Protein AF-A0A3A5VDU6-F1 (afdb_monomer_lite)

Radius of gyration: 20.01 Å; chains: 1; bounding box: 55×26×67 Å

Structure (mmCIF, N/CA/C/O backbone):
data_AF-A0A3A5VDU6-F1
#
_entry.id   AF-A0A3A5VDU6-F1
#
loop_
_atom_site.group_PDB
_atom_site.id
_atom_site.type_symbol
_atom_site.label_atom_id
_atom_site.label_alt_id
_atom_site.label_comp_id
_atom_site.label_asym_id
_atom_site.label_entity_id
_atom_site.label_seq_id
_atom_site.pdbx_PDB_ins_code
_atom_site.Cartn_x
_atom_site.Cartn_y
_atom_site.Cartn_z
_atom_site.occupancy
_atom_site.B_iso_or_equiv
_atom_site.auth_seq_id
_atom_site.auth_comp_id
_atom_site.auth_asym_id
_atom_site.auth_atom_id
_atom_site.pdbx_PDB_model_num
ATOM 1 N N . MET A 1 1 ? -31.475 2.466 34.017 1.00 33.03 1 MET A N 1
ATOM 2 C CA . MET A 1 1 ? -31.915 1.728 32.816 1.00 33.03 1 MET A CA 1
ATOM 3 C C . MET A 1 1 ? -30.679 1.438 31.985 1.00 33.03 1 MET A C 1
ATOM 5 O O . MET A 1 1 ? -30.176 2.333 31.322 1.00 33.03 1 MET A O 1
ATOM 9 N N . ALA A 1 2 ? -30.114 0.241 32.142 1.00 34.47 2 ALA A N 1
ATOM 10 C CA . ALA A 1 2 ? -28.957 -0.203 31.375 1.00 34.47 2 ALA A CA 1
ATOM 11 C C . ALA A 1 2 ? -29.467 -0.678 30.011 1.00 34.47 2 ALA A C 1
ATOM 13 O O . ALA A 1 2 ? -30.133 -1.707 29.926 1.00 34.47 2 ALA A O 1
ATOM 14 N N . GLY A 1 3 ? -29.248 0.136 28.978 1.00 31.73 3 GLY A N 1
ATOM 15 C CA . GLY A 1 3 ? -29.556 -0.230 27.601 1.00 31.73 3 GLY A CA 1
ATOM 16 C C . GLY A 1 3 ? -28.675 -1.403 27.196 1.00 31.73 3 GLY A C 1
ATOM 17 O O . GLY A 1 3 ? -27.451 -1.315 27.254 1.00 31.73 3 GLY A O 1
ATOM 18 N N . THR A 1 4 ? -29.309 -2.511 26.839 1.00 36.41 4 THR A N 1
ATOM 19 C CA . THR A 1 4 ? -28.678 -3.696 26.275 1.00 36.41 4 THR A CA 1
ATOM 20 C C . THR A 1 4 ? -27.965 -3.313 24.982 1.00 36.41 4 THR A C 1
ATOM 22 O O . THR A 1 4 ? -28.601 -3.071 23.959 1.00 36.41 4 THR A O 1
ATOM 25 N N . ALA A 1 5 ? -26.635 -3.237 25.031 1.00 38.66 5 ALA A N 1
ATOM 26 C CA . ALA A 1 5 ? -25.807 -3.207 23.836 1.00 38.66 5 ALA A CA 1
ATOM 27 C C . ALA A 1 5 ? -26.098 -4.496 23.056 1.00 38.66 5 ALA A C 1
ATOM 29 O O . ALA A 1 5 ? -25.768 -5.591 23.513 1.00 38.66 5 ALA A O 1
ATOM 30 N N . SER A 1 6 ? -26.812 -4.378 21.935 1.00 43.69 6 SER A N 1
ATOM 31 C CA . SER A 1 6 ? -27.077 -5.510 21.056 1.00 43.69 6 SER A CA 1
ATOM 32 C C . SER A 1 6 ? -25.736 -6.061 20.588 1.00 43.69 6 SER A C 1
ATOM 34 O O . SER A 1 6 ? -24.975 -5.350 19.933 1.00 43.69 6 SER A O 1
ATOM 36 N N . THR A 1 7 ? -25.448 -7.310 20.933 1.00 48.50 7 THR A N 1
ATOM 37 C CA . THR A 1 7 ? -24.352 -8.096 20.375 1.00 48.50 7 THR A CA 1
ATOM 38 C C . THR A 1 7 ? -24.577 -8.226 18.870 1.00 48.50 7 THR A C 1
ATOM 40 O O . THR A 1 7 ? -25.273 -9.126 18.401 1.00 48.50 7 THR A O 1
ATOM 43 N N . GLU A 1 8 ? -24.051 -7.279 18.092 1.00 53.97 8 GLU A N 1
ATOM 44 C CA . GLU A 1 8 ? -24.036 -7.398 16.639 1.00 53.97 8 GLU A CA 1
ATOM 45 C C . GLU A 1 8 ? -23.271 -8.679 16.292 1.00 53.97 8 GLU A C 1
ATOM 47 O O . GLU A 1 8 ? -22.129 -8.870 16.712 1.00 53.97 8 GLU A O 1
ATOM 52 N N . SER A 1 9 ? -23.922 -9.617 15.596 1.00 68.25 9 SER A N 1
ATOM 53 C CA . SER A 1 9 ? -23.281 -10.898 15.300 1.00 68.25 9 SER A CA 1
ATOM 54 C C . SER A 1 9 ? -22.077 -10.658 14.387 1.00 68.25 9 SER A C 1
ATOM 56 O O . SER A 1 9 ? -22.186 -9.930 13.399 1.00 68.25 9 SER A O 1
ATOM 58 N N . VAL 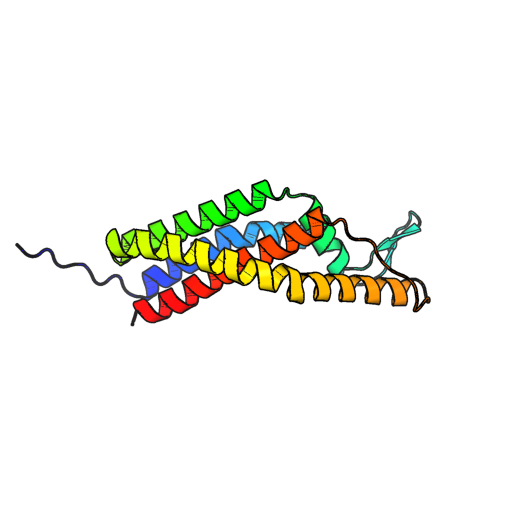A 1 10 ? -20.957 -11.326 14.670 1.00 64.56 10 VAL A N 1
ATOM 59 C CA . VAL A 1 10 ? -19.710 -11.316 13.877 1.00 64.56 10 VAL A CA 1
ATOM 60 C C . VAL A 1 10 ? -19.959 -11.401 12.367 1.00 64.56 10 VAL A C 1
ATOM 62 O O . VAL A 1 10 ? -19.241 -10.794 11.578 1.00 64.56 10 VAL A O 1
ATOM 65 N N . LYS A 1 11 ? -21.017 -12.113 11.952 1.00 63.97 11 LYS A N 1
ATOM 66 C CA . LYS A 1 11 ? -21.421 -12.256 10.548 1.00 63.97 11 LYS A CA 1
ATOM 67 C C . LYS A 1 11 ? -21.815 -10.924 9.903 1.00 63.97 11 LYS A C 1
ATOM 69 O O . LYS A 1 11 ? -21.407 -10.657 8.779 1.00 63.97 11 LYS A O 1
ATOM 74 N N . THR A 1 12 ? -22.583 -10.089 10.603 1.00 66.12 12 THR A N 1
ATOM 75 C CA . THR A 1 12 ? -23.042 -8.778 10.108 1.00 66.12 12 THR A CA 1
ATOM 76 C C . THR A 1 12 ? -21.862 -7.835 9.908 1.00 66.12 12 THR A C 1
ATOM 78 O O . THR A 1 12 ? -21.795 -7.094 8.930 1.00 66.12 12 THR A O 1
ATOM 81 N N . PHE A 1 13 ? -20.901 -7.905 10.818 1.00 64.50 13 PHE A N 1
ATOM 82 C CA . PHE A 1 13 ? -19.693 -7.106 10.779 1.00 64.50 13 PHE A CA 1
ATOM 83 C C . PHE A 1 13 ? -18.723 -7.551 9.673 1.00 64.50 13 PHE A C 1
ATOM 85 O O . PHE A 1 13 ? -18.289 -6.716 8.883 1.00 64.50 13 PHE A O 1
ATOM 92 N N . LEU A 1 14 ? -18.461 -8.858 9.536 1.00 68.56 14 LEU A N 1
ATOM 93 C CA . LEU A 1 14 ? -17.663 -9.399 8.427 1.00 68.56 14 LEU A CA 1
ATOM 94 C C . LEU A 1 14 ? -18.271 -9.046 7.068 1.00 68.56 14 LEU A C 1
ATOM 96 O O . LEU A 1 14 ? -17.546 -8.658 6.160 1.00 68.56 14 LEU A O 1
ATOM 100 N N . LEU A 1 15 ? -19.600 -9.109 6.942 1.00 71.81 15 LEU A N 1
ATOM 101 C CA . LEU A 1 15 ? -20.294 -8.703 5.722 1.00 71.81 15 LEU A CA 1
ATOM 102 C C . LEU A 1 15 ? -20.035 -7.224 5.391 1.00 71.81 15 LEU A C 1
ATOM 104 O O . LEU A 1 15 ? -19.675 -6.908 4.260 1.00 71.81 15 LEU A O 1
ATOM 108 N N . ARG A 1 16 ? -20.164 -6.316 6.369 1.00 64.62 16 ARG A N 1
ATOM 109 C CA . ARG A 1 16 ? -19.893 -4.878 6.178 1.00 64.62 16 ARG A CA 1
ATOM 110 C C . ARG A 1 16 ? -18.427 -4.602 5.848 1.00 64.62 16 ARG A C 1
ATOM 112 O O . ARG A 1 16 ? -18.156 -3.787 4.970 1.00 64.62 16 ARG A O 1
ATOM 119 N N . TYR A 1 17 ? -17.500 -5.298 6.507 1.00 65.50 17 TYR A N 1
ATOM 120 C CA . TYR A 1 17 ? -16.077 -5.218 6.193 1.00 65.50 17 TYR A CA 1
ATOM 121 C C . TYR A 1 17 ? -15.814 -5.665 4.750 1.00 65.50 17 TYR A C 1
ATOM 123 O O . TYR A 1 17 ? -15.177 -4.935 4.000 1.00 65.50 17 TYR A O 1
ATOM 131 N N . CYS A 1 18 ? -16.327 -6.830 4.336 1.00 68.81 18 CYS A N 1
ATOM 132 C CA . CYS A 1 18 ? -16.129 -7.353 2.984 1.00 68.81 18 CYS A CA 1
ATOM 133 C C . CYS A 1 18 ? -16.708 -6.414 1.923 1.00 68.81 18 CYS A C 1
ATOM 135 O O . CYS A 1 18 ? -16.065 -6.201 0.903 1.00 68.81 18 CYS A O 1
ATOM 137 N N . ILE A 1 19 ? -17.873 -5.808 2.173 1.00 68.31 19 ILE A N 1
ATOM 138 C CA . ILE A 1 19 ? -18.445 -4.794 1.277 1.00 68.31 19 ILE A CA 1
ATOM 139 C C . ILE A 1 19 ? -17.517 -3.576 1.181 1.00 68.31 19 ILE A C 1
ATOM 141 O O . ILE A 1 19 ? -17.254 -3.115 0.076 1.00 68.31 19 ILE A O 1
ATOM 145 N N . GLY A 1 20 ? -16.980 -3.084 2.303 1.00 60.88 20 GLY A N 1
ATOM 146 C CA . GLY A 1 20 ? -16.026 -1.969 2.315 1.00 60.88 20 GLY A CA 1
ATOM 147 C C . GLY A 1 20 ? -14.712 -2.292 1.599 1.00 60.88 20 GLY A C 1
ATOM 148 O O . GLY A 1 20 ? -14.251 -1.504 0.781 1.00 60.88 20 GLY A O 1
ATOM 149 N N . PHE A 1 21 ? -14.152 -3.477 1.845 1.00 66.88 21 PHE A N 1
ATOM 150 C CA . PHE A 1 21 ? -12.933 -3.964 1.203 1.00 66.88 21 PHE A CA 1
ATOM 151 C C . PHE A 1 21 ? -13.123 -4.125 -0.308 1.00 66.88 21 PHE A C 1
ATOM 153 O O . PHE A 1 21 ? -12.331 -3.602 -1.086 1.00 66.88 21 PHE A O 1
ATOM 160 N N . VAL A 1 22 ? -14.197 -4.795 -0.739 1.00 66.75 22 VAL A N 1
ATOM 161 C CA . VAL A 1 22 ? -14.509 -4.963 -2.163 1.00 66.75 22 VAL A CA 1
ATOM 162 C C . VAL A 1 22 ? -14.790 -3.609 -2.806 1.00 66.75 22 VAL A C 1
ATOM 164 O O . VAL A 1 22 ? -14.243 -3.339 -3.863 1.00 66.75 22 VAL A O 1
ATOM 167 N N . ALA A 1 23 ? -15.558 -2.714 -2.182 1.00 61.34 23 ALA A N 1
ATOM 168 C CA . ALA A 1 23 ? -15.808 -1.381 -2.734 1.00 61.34 23 ALA A CA 1
ATOM 169 C C . ALA A 1 23 ? -14.519 -0.551 -2.889 1.00 61.34 23 ALA A C 1
ATOM 171 O O . ALA A 1 23 ? -14.387 0.192 -3.857 1.00 61.34 23 ALA A O 1
ATOM 172 N N . PHE A 1 24 ? -13.558 -0.698 -1.973 1.00 61.22 24 PHE A N 1
ATOM 173 C CA . PHE A 1 24 ? -12.306 0.058 -1.996 1.00 61.22 24 PHE A CA 1
ATOM 174 C C . PHE A 1 24 ? -11.263 -0.531 -2.961 1.00 61.22 24 PHE A C 1
ATOM 176 O O . PHE A 1 24 ? -10.620 0.214 -3.696 1.00 61.22 24 PHE A O 1
ATOM 183 N N . PHE A 1 25 ? -11.117 -1.860 -3.010 1.00 63.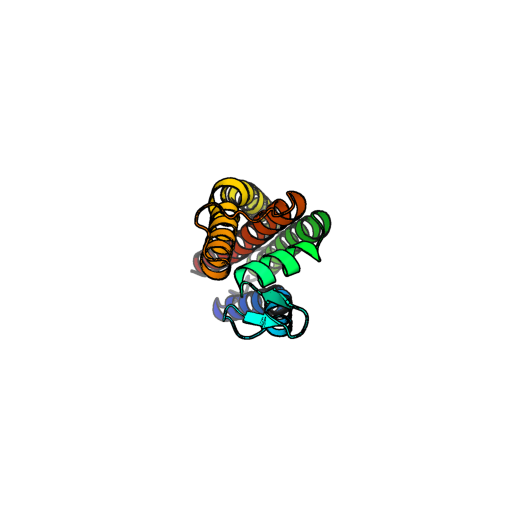59 25 PHE A N 1
ATOM 184 C CA . PHE A 1 25 ? -10.120 -2.544 -3.848 1.00 63.59 25 PHE A CA 1
ATOM 185 C C . PHE A 1 25 ? -10.627 -2.971 -5.229 1.00 63.59 25 PHE A C 1
ATOM 187 O O . PHE A 1 25 ? -9.810 -3.231 -6.112 1.00 63.59 25 PHE A O 1
ATOM 194 N N . SER A 1 26 ? -11.942 -2.997 -5.463 1.00 56.78 26 SER A N 1
ATOM 195 C CA . SER A 1 26 ? -12.488 -3.242 -6.807 1.00 56.78 26 SER A CA 1
ATOM 196 C C . SER A 1 26 ? -12.114 -2.139 -7.788 1.00 56.78 26 SER A C 1
ATOM 198 O O . SER A 1 26 ? -11.942 -2.431 -8.961 1.00 56.78 26 SER A O 1
ATOM 200 N N . VAL A 1 27 ? -11.924 -0.898 -7.332 1.00 52.97 27 VAL A N 1
ATOM 201 C CA . VAL A 1 27 ? -11.534 0.210 -8.213 1.00 52.97 27 VAL A CA 1
ATOM 202 C C . VAL A 1 27 ? -10.113 0.006 -8.766 1.00 52.97 27 VAL A C 1
ATOM 204 O O . VAL A 1 27 ? -9.978 -0.031 -9.987 1.00 52.97 27 VAL A O 1
ATOM 207 N N . PRO A 1 28 ? -9.069 -0.235 -7.943 1.00 54.34 28 PRO A N 1
ATOM 208 C CA . PRO A 1 28 ? -7.764 -0.662 -8.446 1.00 54.34 28 PRO A CA 1
ATOM 209 C C . PRO A 1 28 ? -7.825 -1.945 -9.278 1.00 54.34 28 PRO A C 1
ATOM 211 O O . PRO A 1 28 ? -7.198 -2.003 -10.325 1.00 54.34 28 PRO A O 1
ATOM 214 N N . ALA A 1 29 ? -8.586 -2.961 -8.856 1.00 55.81 29 ALA A N 1
ATOM 215 C CA . ALA A 1 29 ? -8.665 -4.235 -9.576 1.00 55.81 29 ALA A CA 1
ATOM 216 C C . ALA A 1 29 ? -9.306 -4.100 -10.969 1.00 55.81 29 ALA A C 1
ATOM 218 O O . ALA A 1 29 ? -8.837 -4.718 -11.918 1.00 55.81 29 ALA A O 1
ATOM 219 N N . VAL A 1 30 ? -10.343 -3.269 -11.113 1.00 53.78 30 VAL A N 1
ATOM 220 C CA . VAL A 1 30 ? -10.951 -2.942 -12.411 1.00 53.78 30 VAL A CA 1
ATOM 221 C C . VAL A 1 30 ? -9.971 -2.157 -13.274 1.00 53.78 30 VAL A C 1
ATOM 223 O O . VAL A 1 30 ? -9.888 -2.423 -14.464 1.00 53.78 30 VAL A O 1
ATOM 226 N N . ILE A 1 31 ? -9.192 -1.244 -12.689 1.00 51.28 31 ILE A N 1
ATOM 227 C CA . ILE A 1 31 ? -8.120 -0.552 -13.413 1.00 51.28 31 ILE A CA 1
ATOM 228 C C . ILE A 1 31 ? -7.083 -1.570 -13.915 1.00 51.28 31 ILE A C 1
ATOM 230 O O . ILE A 1 31 ? -6.815 -1.588 -15.107 1.00 51.28 31 ILE A O 1
ATOM 234 N N . PHE A 1 32 ? -6.599 -2.488 -13.070 1.00 53.44 32 PHE A N 1
ATOM 235 C CA . PHE A 1 32 ? -5.704 -3.575 -13.498 1.00 53.44 32 PHE A CA 1
ATOM 236 C C . PHE A 1 32 ? -6.294 -4.411 -14.640 1.00 53.44 32 PHE A C 1
ATOM 238 O O . PHE A 1 32 ? -5.590 -4.692 -15.597 1.00 53.44 32 PHE A O 1
ATOM 245 N N . MET A 1 33 ? -7.583 -4.760 -14.581 1.00 55.66 33 MET A N 1
ATOM 246 C CA . MET A 1 33 ? -8.258 -5.506 -15.653 1.00 55.66 33 MET A CA 1
ATOM 247 C C . MET A 1 33 ? -8.423 -4.706 -16.952 1.00 55.66 33 MET A C 1
ATOM 249 O O . MET A 1 33 ? -8.482 -5.301 -18.021 1.00 55.66 33 MET A O 1
ATOM 253 N N . LEU A 1 34 ? -8.527 -3.375 -16.880 1.00 52.91 34 LEU A N 1
ATOM 254 C CA . LEU A 1 34 ? -8.610 -2.514 -18.064 1.00 52.91 34 LEU A CA 1
ATOM 255 C C . LEU A 1 34 ? -7.260 -2.367 -18.782 1.00 52.91 34 LEU A C 1
ATOM 257 O O . LEU A 1 34 ? -7.260 -2.073 -19.973 1.00 52.91 34 LEU A O 1
ATOM 261 N N . PHE A 1 35 ? -6.147 -2.580 -18.074 1.00 53.97 35 PHE A N 1
ATOM 262 C CA . PHE A 1 35 ? -4.784 -2.521 -18.615 1.00 53.97 35 PHE A CA 1
ATOM 263 C C . PHE A 1 35 ? -4.119 -3.899 -18.771 1.00 53.97 35 PHE A C 1
ATOM 265 O O . PHE A 1 35 ? -2.944 -3.969 -19.126 1.00 53.97 35 PHE A O 1
ATOM 272 N N . ASP A 1 36 ? -4.843 -4.992 -18.510 1.00 45.62 36 ASP A N 1
ATOM 273 C CA . ASP A 1 36 ? -4.360 -6.358 -18.732 1.00 45.62 36 ASP A CA 1
ATOM 274 C C . ASP A 1 36 ? -4.336 -6.645 -20.240 1.00 45.62 36 ASP A C 1
ATOM 276 O O . ASP A 1 36 ? -5.223 -7.283 -20.813 1.00 45.62 36 ASP A O 1
ATOM 280 N N . HIS A 1 37 ? -3.315 -6.122 -20.912 1.00 50.84 37 HIS A N 1
ATOM 281 C CA . HIS A 1 37 ? -2.813 -6.746 -22.119 1.00 50.84 37 HIS A CA 1
ATOM 282 C C . HIS A 1 37 ? -2.199 -8.063 -21.660 1.00 50.84 37 HIS A C 1
ATOM 284 O O . HIS A 1 37 ? -1.239 -8.035 -20.895 1.00 50.84 37 HIS A O 1
ATOM 290 N N . THR A 1 38 ? -2.848 -9.173 -22.042 1.00 46.72 38 THR A N 1
ATOM 291 C CA . THR A 1 38 ? -2.424 -10.577 -21.886 1.00 46.72 38 THR A CA 1
ATOM 292 C C . THR A 1 38 ? -1.031 -10.682 -21.284 1.00 46.72 38 THR A C 1
ATOM 294 O O . THR A 1 38 ? -0.107 -10.277 -21.975 1.00 46.72 38 THR A O 1
ATOM 297 N N . GLY A 1 39 ? -0.896 -11.159 -20.037 1.00 54.19 39 GLY A N 1
ATOM 298 C CA . GLY A 1 39 ? 0.330 -11.136 -19.211 1.00 54.19 39 GLY A CA 1
ATOM 299 C C . GLY A 1 39 ? 1.595 -11.836 -19.748 1.00 54.19 39 GLY A C 1
ATOM 300 O O . GLY A 1 39 ? 2.352 -12.419 -18.977 1.00 54.19 39 GLY A O 1
ATOM 301 N N . GLU A 1 40 ? 1.817 -11.783 -21.050 1.00 60.47 40 GLU A N 1
ATOM 302 C CA . GLU A 1 40 ? 2.964 -12.196 -21.829 1.00 60.47 40 GLU A CA 1
ATOM 303 C C . GLU A 1 40 ? 3.756 -10.941 -22.226 1.00 60.47 40 GLU A C 1
ATOM 305 O O . GLU A 1 40 ? 3.203 -9.853 -22.381 1.00 60.47 40 GLU A O 1
ATOM 310 N N . VAL A 1 41 ? 5.070 -11.084 -22.368 1.00 63.53 41 VAL A N 1
ATOM 311 C CA . VAL A 1 41 ? 5.933 -10.037 -22.924 1.00 63.53 41 VAL A CA 1
ATOM 312 C C . VAL A 1 41 ? 5.746 -10.038 -24.441 1.00 63.53 41 VAL A C 1
ATOM 314 O O . VAL A 1 41 ? 5.908 -11.083 -25.072 1.00 63.53 41 VAL A O 1
ATOM 317 N N . PHE A 1 42 ? 5.409 -8.898 -25.043 1.00 67.94 42 PHE A N 1
ATOM 318 C CA . PHE A 1 42 ? 5.209 -8.802 -26.492 1.00 67.94 42 PHE A CA 1
ATOM 319 C C . PHE A 1 42 ?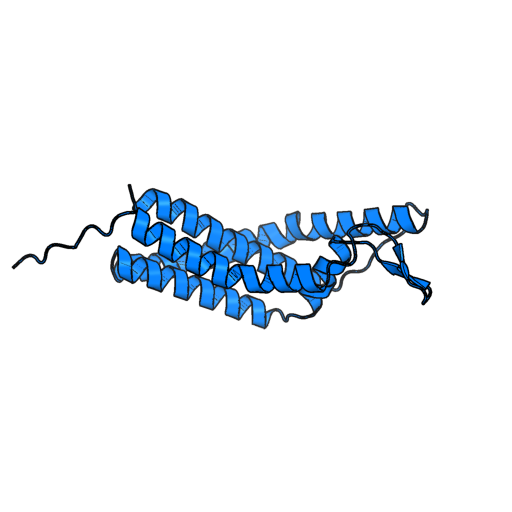 5.671 -7.457 -27.053 1.00 67.94 42 PHE A C 1
ATOM 321 O O . PHE A 1 42 ? 5.854 -6.481 -26.330 1.00 67.94 42 PHE A O 1
ATOM 328 N N . VAL A 1 43 ? 5.877 -7.416 -28.368 1.00 70.12 43 VAL A N 1
ATOM 329 C CA . VAL A 1 43 ? 6.201 -6.194 -29.109 1.00 70.12 43 VAL A CA 1
ATOM 330 C C . VAL A 1 43 ? 4.944 -5.757 -29.855 1.00 70.12 43 VAL A C 1
ATOM 332 O O . VAL A 1 43 ? 4.393 -6.536 -30.633 1.00 70.12 43 VAL A O 1
ATOM 335 N N . GLU A 1 44 ? 4.469 -4.538 -29.610 1.00 70.06 44 GLU A N 1
ATOM 336 C CA . GLU A 1 44 ? 3.330 -3.969 -30.337 1.00 70.06 44 GLU A CA 1
ATOM 337 C C . GLU A 1 44 ? 3.672 -3.681 -31.803 1.00 70.06 44 GLU A C 1
ATOM 339 O O . GLU A 1 44 ? 4.834 -3.527 -32.179 1.00 70.06 44 GLU A O 1
ATOM 344 N N . GLU A 1 45 ? 2.647 -3.527 -32.648 1.00 60.69 45 GLU A N 1
ATOM 345 C CA . GLU A 1 45 ? 2.807 -3.204 -34.077 1.00 60.69 45 GLU A CA 1
ATOM 346 C C . GLU A 1 45 ? 3.575 -1.885 -34.328 1.00 60.69 45 GLU A C 1
ATOM 348 O O . GLU A 1 45 ? 4.084 -1.668 -35.428 1.00 60.69 45 GLU A O 1
ATOM 353 N N . GLY A 1 46 ? 3.704 -1.022 -33.311 1.00 59.75 46 GLY A N 1
ATOM 354 C CA . GLY A 1 46 ? 4.518 0.200 -33.329 1.00 59.75 46 GLY A CA 1
ATOM 355 C C . GLY A 1 46 ? 5.995 0.019 -32.949 1.00 59.75 46 GLY A C 1
ATOM 356 O O . GLY A 1 46 ? 6.755 0.982 -33.030 1.00 59.75 46 GLY A O 1
ATOM 357 N N . GLY A 1 47 ? 6.416 -1.187 -32.550 1.00 63.19 47 GLY A N 1
ATOM 358 C CA . GLY A 1 47 ? 7.771 -1.478 -32.069 1.00 63.19 47 GLY A CA 1
ATOM 359 C C . GLY A 1 47 ? 8.002 -1.189 -30.581 1.00 63.19 47 GLY A C 1
ATOM 360 O O . GLY A 1 47 ? 9.139 -1.289 -30.124 1.00 63.19 47 GLY A O 1
ATOM 361 N N . GLU A 1 48 ? 6.955 -0.838 -29.827 1.00 72.12 48 GLU A N 1
ATOM 362 C CA . GLU A 1 48 ? 7.029 -0.668 -28.373 1.00 72.12 48 GLU A CA 1
ATOM 363 C C . GLU A 1 48 ? 7.006 -2.031 -27.670 1.00 72.12 48 GLU A C 1
ATOM 365 O O . GLU A 1 48 ? 6.217 -2.916 -28.008 1.00 72.12 48 GLU A O 1
ATOM 370 N N . LEU A 1 49 ? 7.916 -2.209 -26.711 1.00 73.25 49 LEU A N 1
ATOM 371 C CA . LEU A 1 49 ? 8.067 -3.435 -25.937 1.00 73.25 49 LEU A CA 1
ATOM 372 C C . LEU A 1 49 ? 7.197 -3.365 -24.679 1.00 73.25 49 LEU A C 1
ATOM 374 O O . LEU A 1 49 ? 7.384 -2.478 -23.848 1.00 73.25 49 LEU A O 1
ATOM 378 N N . HIS A 1 50 ? 6.300 -4.334 -24.521 1.00 77.81 50 HIS A N 1
ATOM 379 C CA . HIS A 1 50 ? 5.447 -4.497 -23.347 1.00 77.81 50 HIS A CA 1
ATOM 380 C C . HIS A 1 50 ? 5.984 -5.612 -22.454 1.00 77.81 50 HIS A C 1
ATOM 382 O O . HIS A 1 50 ? 6.107 -6.758 -22.877 1.00 77.81 50 HIS A O 1
ATOM 388 N N . LEU A 1 51 ? 6.292 -5.276 -21.202 1.00 74.25 51 LEU A N 1
ATOM 389 C CA . LEU A 1 51 ? 6.943 -6.143 -20.210 1.00 74.25 51 LEU A CA 1
ATOM 390 C C . LEU A 1 51 ? 5.951 -6.842 -19.265 1.00 74.25 51 LEU A C 1
ATOM 392 O O . LEU A 1 51 ? 6.333 -7.374 -18.218 1.00 74.25 51 LEU A O 1
ATOM 396 N N . GLY A 1 52 ? 4.666 -6.832 -19.618 1.00 75.31 52 GLY A N 1
ATOM 397 C CA . GLY A 1 52 ? 3.614 -7.523 -18.884 1.00 75.31 52 GLY A CA 1
ATOM 398 C C . GLY A 1 52 ? 3.233 -6.858 -17.546 1.00 75.31 52 GLY A C 1
ATOM 399 O O . GLY A 1 52 ? 3.367 -5.642 -17.378 1.00 75.31 52 GLY A O 1
ATOM 400 N N . PRO A 1 53 ? 2.758 -7.637 -16.550 1.00 72.75 53 PRO A N 1
ATOM 401 C CA . PRO A 1 53 ? 2.041 -7.104 -15.384 1.00 72.75 53 PRO A CA 1
ATOM 402 C C . PRO A 1 53 ? 2.826 -6.124 -14.501 1.00 72.75 53 PRO A C 1
ATOM 404 O O . PRO A 1 53 ? 2.231 -5.262 -13.852 1.00 72.75 53 PRO A O 1
ATOM 407 N N . ALA A 1 54 ? 4.156 -6.246 -14.445 1.00 74.38 54 ALA A N 1
ATOM 408 C CA . ALA A 1 54 ? 4.993 -5.340 -13.659 1.00 74.38 54 ALA A CA 1
ATOM 409 C C . ALA A 1 54 ? 5.040 -3.927 -14.270 1.00 74.38 54 ALA A C 1
ATOM 411 O O . ALA A 1 54 ? 5.034 -2.943 -13.528 1.00 74.38 54 ALA A O 1
ATOM 412 N N . GLN A 1 55 ? 5.026 -3.813 -15.603 1.00 81.81 55 GLN A N 1
ATOM 413 C CA . GLN A 1 55 ? 4.944 -2.524 -16.294 1.00 81.81 55 GLN A CA 1
ATOM 414 C C . GLN A 1 55 ? 3.568 -1.898 -16.076 1.00 81.81 55 GLN A C 1
ATOM 416 O O . GLN A 1 55 ? 3.484 -0.777 -15.573 1.00 81.81 55 GLN A O 1
ATOM 421 N N . THR A 1 56 ? 2.501 -2.665 -16.314 1.00 80.06 56 THR A N 1
ATOM 422 C CA . THR A 1 56 ? 1.115 -2.239 -16.067 1.00 80.06 56 THR A CA 1
ATOM 423 C C . THR A 1 56 ? 0.909 -1.738 -14.634 1.00 80.06 56 THR A C 1
ATOM 425 O O . THR A 1 56 ? 0.217 -0.743 -14.392 1.00 80.06 56 THR A O 1
ATOM 428 N N . TYR A 1 57 ? 1.535 -2.401 -13.656 1.00 80.06 57 TYR A N 1
ATOM 429 C CA . TYR A 1 57 ? 1.531 -1.970 -12.261 1.00 80.06 57 TYR A CA 1
ATOM 430 C C . TYR A 1 57 ? 2.119 -0.563 -12.090 1.00 80.06 57 TYR A C 1
ATOM 432 O O . TYR A 1 57 ? 1.473 0.299 -11.488 1.00 80.06 57 TYR A O 1
ATOM 440 N N . PHE A 1 58 ? 3.321 -0.304 -12.614 1.00 84.19 58 PHE A N 1
ATOM 441 C CA . PHE A 1 58 ? 3.975 0.997 -12.457 1.00 84.19 58 PHE A CA 1
ATOM 442 C C . PHE A 1 58 ? 3.313 2.104 -13.279 1.00 84.19 58 PHE A C 1
ATOM 444 O O . PHE A 1 58 ? 3.186 3.220 -12.778 1.00 84.19 58 PHE A O 1
ATOM 451 N N . GLU A 1 59 ? 2.804 1.803 -14.471 1.00 83.31 59 GLU A N 1
ATOM 452 C CA . GLU A 1 59 ? 1.978 2.730 -15.254 1.00 83.31 59 GLU A CA 1
ATOM 453 C C . GLU A 1 59 ? 0.718 3.128 -14.481 1.00 83.31 59 GLU A C 1
ATOM 455 O O . GLU A 1 59 ? 0.384 4.310 -14.369 1.00 83.31 59 GLU A O 1
ATOM 460 N N . THR A 1 60 ? 0.075 2.158 -13.825 1.00 81.75 60 THR A N 1
ATOM 461 C CA . THR A 1 60 ? -1.061 2.431 -12.941 1.00 81.75 60 THR A CA 1
ATOM 462 C C . THR A 1 60 ? -0.654 3.318 -11.768 1.00 81.75 60 THR A C 1
ATOM 464 O O . THR A 1 60 ? -1.371 4.258 -11.422 1.00 81.75 60 THR A O 1
ATOM 467 N N . MET A 1 61 ? 0.507 3.067 -11.157 1.00 85.06 61 MET A N 1
ATOM 468 C CA . MET A 1 61 ? 1.019 3.904 -10.067 1.00 85.06 61 MET A CA 1
ATOM 469 C C . MET A 1 61 ? 1.390 5.318 -10.533 1.00 85.06 61 MET A C 1
ATOM 471 O O . MET A 1 61 ? 1.315 6.248 -9.727 1.00 85.06 61 MET A O 1
ATOM 475 N N . ALA A 1 62 ? 1.741 5.504 -11.807 1.00 85.69 62 ALA A N 1
ATOM 476 C CA . ALA A 1 62 ? 2.061 6.803 -12.395 1.00 85.69 62 ALA A CA 1
ATOM 477 C C . ALA A 1 62 ? 0.822 7.680 -12.643 1.00 85.69 62 ALA A C 1
ATOM 479 O O . ALA A 1 62 ? 0.934 8.905 -12.644 1.00 85.69 62 ALA A O 1
ATOM 480 N N . MET A 1 63 ? -0.369 7.085 -12.780 1.00 84.00 63 MET A N 1
ATOM 481 C CA . MET A 1 63 ? -1.626 7.837 -12.919 1.00 84.00 63 MET A CA 1
ATOM 482 C C . MET A 1 63 ? -2.036 8.584 -11.644 1.00 84.00 63 MET A C 1
ATOM 484 O O . MET A 1 63 ? -2.866 9.496 -11.684 1.00 84.00 63 MET A O 1
ATOM 488 N N . PHE A 1 64 ? -1.489 8.188 -10.497 1.00 83.81 64 PHE A N 1
ATOM 489 C CA . PHE A 1 64 ? -1.853 8.742 -9.203 1.00 83.81 64 PHE A CA 1
ATOM 490 C C . PHE A 1 64 ? -0.757 9.647 -8.651 1.00 83.81 64 PHE A C 1
ATOM 492 O O . PHE A 1 64 ? 0.425 9.515 -8.952 1.00 83.81 64 PHE A O 1
ATOM 499 N N . THR A 1 65 ? -1.153 10.580 -7.791 1.00 85.81 65 THR A N 1
ATOM 500 C CA . THR A 1 65 ? -0.198 11.424 -7.069 1.00 85.81 65 THR A CA 1
ATOM 501 C C . THR A 1 65 ? 0.001 10.891 -5.653 1.00 85.81 65 THR A C 1
ATOM 503 O O . THR A 1 65 ? -0.923 10.281 -5.101 1.00 85.81 65 THR A O 1
ATOM 506 N N . PRO A 1 66 ? 1.129 11.204 -4.994 1.00 83.38 66 PRO A N 1
ATOM 507 C CA . PRO A 1 66 ? 1.309 10.903 -3.575 1.00 83.38 66 PRO A CA 1
ATOM 508 C C . PRO A 1 66 ? 0.154 11.421 -2.705 1.00 83.38 66 PRO A C 1
ATOM 510 O O . PRO A 1 66 ? -0.273 10.760 -1.759 1.00 83.38 66 PRO A O 1
ATOM 513 N N . PHE A 1 67 ? -0.413 12.579 -3.064 1.00 84.44 67 PHE A N 1
ATOM 514 C CA . PHE A 1 67 ? -1.562 13.161 -2.375 1.00 84.44 67 PHE A CA 1
ATOM 515 C C . PHE A 1 67 ? -2.814 12.277 -2.464 1.00 84.44 67 PHE A C 1
ATOM 517 O O . PHE A 1 67 ? -3.541 12.149 -1.479 1.00 84.44 67 PHE A O 1
ATOM 524 N N . THR A 1 68 ? -3.040 11.611 -3.600 1.00 85.44 68 THR A N 1
ATOM 525 C CA . THR A 1 68 ? -4.143 10.654 -3.763 1.00 85.44 68 THR A CA 1
ATOM 526 C C . THR A 1 68 ? -4.037 9.520 -2.745 1.00 85.44 68 THR A C 1
ATOM 528 O O . THR A 1 68 ? -5.020 9.187 -2.083 1.00 85.44 68 THR A O 1
ATOM 531 N N . PHE A 1 69 ? -2.838 8.971 -2.544 1.00 86.75 69 PHE A N 1
ATOM 532 C CA . PHE A 1 69 ? -2.631 7.898 -1.572 1.00 86.75 69 PHE A CA 1
ATOM 533 C C . PHE A 1 69 ? -2.732 8.377 -0.122 1.00 86.75 69 PHE A C 1
ATOM 535 O O . PHE A 1 69 ? -3.271 7.662 0.722 1.00 86.75 69 PHE A O 1
ATOM 542 N N . VAL A 1 70 ? -2.290 9.599 0.184 1.00 86.31 70 VAL A N 1
ATOM 543 C CA . VAL A 1 70 ? -2.522 10.207 1.506 1.00 86.31 70 VAL A CA 1
ATOM 544 C C . VAL A 1 70 ? -4.023 10.347 1.777 1.00 86.31 70 VAL A C 1
ATOM 546 O O . VAL A 1 70 ? -4.491 9.975 2.855 1.00 86.31 70 VAL A O 1
ATOM 549 N N . ALA A 1 71 ? -4.799 10.811 0.793 1.00 84.94 71 ALA A N 1
ATOM 550 C CA . ALA A 1 71 ? -6.253 10.888 0.904 1.00 84.94 71 ALA A CA 1
ATOM 551 C C . ALA A 1 71 ? -6.880 9.499 1.110 1.00 84.94 71 ALA A C 1
ATOM 553 O O . ALA A 1 71 ? -7.731 9.333 1.983 1.00 84.94 71 ALA A O 1
ATOM 554 N N . PHE A 1 72 ? -6.418 8.478 0.383 1.00 86.25 72 PHE A N 1
ATOM 555 C CA . PHE A 1 72 ? -6.854 7.091 0.565 1.00 86.25 72 PHE A CA 1
ATOM 556 C C . PHE A 1 72 ? -6.518 6.531 1.944 1.00 86.25 72 PHE A C 1
ATOM 558 O O . PHE A 1 72 ? -7.353 5.849 2.540 1.00 86.25 72 PHE A O 1
ATOM 565 N N . MET A 1 73 ? -5.348 6.847 2.494 1.00 86.00 73 MET A N 1
ATOM 566 C CA . MET A 1 73 ? -4.978 6.454 3.852 1.00 86.00 73 MET A CA 1
ATOM 567 C C . MET A 1 73 ? -5.886 7.125 4.892 1.00 86.00 73 MET A C 1
ATOM 569 O O . MET A 1 73 ? -6.379 6.456 5.800 1.00 86.00 73 MET A O 1
ATOM 573 N N . GLY A 1 74 ? -6.192 8.415 4.715 1.00 85.00 74 GLY A N 1
ATOM 574 C CA . GLY A 1 74 ? -7.144 9.142 5.559 1.00 85.00 74 GLY A CA 1
ATOM 575 C C . GLY A 1 74 ? -8.566 8.576 5.486 1.00 85.00 74 GLY A C 1
ATOM 576 O O . GLY A 1 74 ? -9.192 8.338 6.519 1.00 85.00 74 GLY A O 1
ATOM 577 N N . LEU A 1 75 ? -9.063 8.289 4.278 1.00 84.69 75 LEU A N 1
ATOM 578 C CA . LEU A 1 75 ? -10.370 7.656 4.070 1.00 84.69 75 LEU A CA 1
ATOM 579 C C . LEU A 1 75 ? -10.423 6.243 4.661 1.00 84.69 75 LEU A C 1
ATOM 581 O O . LEU A 1 75 ? -11.432 5.874 5.257 1.00 84.69 75 LEU A O 1
ATOM 585 N N . SER A 1 76 ? -9.333 5.480 4.562 1.00 84.38 76 SER A N 1
ATOM 586 C CA . SER A 1 76 ? -9.218 4.152 5.176 1.00 84.38 76 SER A CA 1
ATOM 587 C C . SER A 1 76 ? -9.300 4.247 6.700 1.00 84.38 76 SER A C 1
ATOM 589 O O . SER A 1 76 ? -10.089 3.536 7.318 1.00 84.38 76 SER A O 1
ATOM 591 N N . ALA A 1 77 ? -8.563 5.176 7.316 1.00 86.19 77 ALA A N 1
ATOM 592 C CA . ALA A 1 77 ? -8.623 5.411 8.758 1.00 86.19 77 ALA A CA 1
ATOM 593 C C . ALA A 1 77 ? -10.026 5.848 9.218 1.00 86.19 77 ALA A C 1
ATOM 595 O O . ALA A 1 77 ? -10.518 5.375 10.244 1.00 86.19 77 ALA A O 1
ATOM 596 N N . LEU A 1 78 ? -10.701 6.699 8.437 1.00 83.12 78 LEU A N 1
ATOM 597 C CA . LEU A 1 78 ? -12.073 7.125 8.710 1.00 83.12 78 LEU A CA 1
ATOM 598 C C . LEU A 1 78 ? -13.066 5.963 8.595 1.00 83.12 78 LEU A C 1
ATOM 600 O O . LEU A 1 78 ? -13.911 5.804 9.473 1.00 83.12 78 LEU A O 1
ATOM 604 N N . ALA A 1 79 ? -12.951 5.129 7.559 1.00 82.19 79 ALA A N 1
ATOM 605 C CA . ALA A 1 79 ? -13.798 3.953 7.375 1.00 82.19 79 ALA A CA 1
ATOM 606 C C . ALA A 1 79 ? -13.627 2.953 8.530 1.00 82.19 79 ALA A C 1
ATOM 608 O O . ALA A 1 79 ? -14.613 2.499 9.111 1.00 82.19 79 ALA A O 1
ATOM 609 N N . ILE A 1 80 ? -12.381 2.680 8.924 1.00 82.75 80 ILE A N 1
ATOM 610 C CA . ILE A 1 80 ? -12.033 1.837 10.076 1.00 82.75 80 ILE A CA 1
ATOM 611 C C . ILE A 1 80 ? -12.626 2.405 11.368 1.00 82.75 80 ILE A C 1
ATOM 613 O O . ILE A 1 80 ? -13.239 1.670 12.150 1.00 82.75 80 ILE A O 1
ATOM 617 N N . GLY A 1 81 ? -12.483 3.715 11.582 1.00 81.81 81 GLY A N 1
ATOM 618 C CA . GLY A 1 81 ? -13.068 4.417 12.718 1.00 81.81 81 GLY A CA 1
ATOM 619 C C . GLY A 1 81 ? -14.592 4.299 12.741 1.00 81.81 81 GLY A C 1
ATOM 620 O O . GLY A 1 81 ? -15.163 3.957 13.772 1.00 81.81 81 GLY A O 1
ATOM 621 N N . LEU A 1 82 ? -15.259 4.503 11.604 1.00 80.81 82 LEU A N 1
ATOM 622 C CA . LEU A 1 82 ? -16.716 4.439 11.493 1.00 80.81 82 LEU A CA 1
ATOM 623 C C . LEU A 1 82 ? -17.252 3.027 11.755 1.00 80.81 82 LEU A C 1
ATOM 625 O O . LEU A 1 82 ? -18.180 2.859 12.543 1.00 80.81 82 LEU A O 1
ATOM 629 N N . VAL A 1 83 ? -16.632 2.002 11.167 1.00 78.31 83 VAL A N 1
ATOM 630 C CA . VAL A 1 83 ? -16.994 0.600 11.427 1.00 78.31 83 VAL A CA 1
ATOM 631 C C . VAL A 1 83 ? -16.772 0.252 12.903 1.00 78.31 83 VAL A C 1
ATOM 633 O O . VAL A 1 83 ? -17.637 -0.352 13.541 1.00 78.31 83 VAL A O 1
ATOM 636 N N . SER A 1 84 ? -15.651 0.688 13.482 1.00 78.38 84 SER A N 1
ATOM 637 C CA . SER A 1 84 ? -15.345 0.471 14.900 1.00 78.38 84 SER A CA 1
ATOM 638 C C . SER A 1 84 ? -16.322 1.200 15.826 1.00 78.38 84 SER A C 1
ATOM 640 O O . SER A 1 84 ? -16.701 0.657 16.860 1.00 78.38 84 SER A O 1
ATOM 642 N N . TRP A 1 85 ? -16.777 2.400 15.457 1.00 80.44 85 TRP A N 1
ATOM 643 C CA . TRP A 1 85 ? -17.764 3.160 16.224 1.00 80.44 85 TRP A CA 1
ATOM 644 C C . TRP A 1 85 ? -19.109 2.442 16.262 1.00 80.44 85 TRP A C 1
ATOM 646 O O . TRP A 1 85 ? -19.658 2.247 17.347 1.00 80.44 85 TRP A O 1
ATOM 656 N N . LEU A 1 86 ? -19.600 2.007 15.101 1.00 79.12 86 LEU A N 1
ATOM 657 C CA . LEU A 1 86 ? -20.882 1.310 14.982 1.00 79.12 86 LEU A CA 1
ATOM 658 C C . LEU A 1 86 ? -20.903 -0.028 15.735 1.00 79.12 86 LEU A C 1
ATOM 660 O O . LEU A 1 86 ? -21.969 -0.462 16.156 1.00 79.12 86 LEU A O 1
ATOM 664 N N . THR A 1 87 ? -19.737 -0.647 15.933 1.00 73.81 87 THR A N 1
ATOM 665 C CA . THR A 1 87 ? -19.623 -1.984 16.536 1.00 73.81 87 THR A CA 1
ATOM 666 C C . THR A 1 87 ? -19.254 -1.937 18.025 1.00 73.81 87 THR A C 1
ATOM 668 O O . THR A 1 87 ? -19.796 -2.693 18.826 1.00 73.81 87 THR A O 1
ATOM 671 N N . PHE A 1 88 ? -18.338 -1.046 18.418 1.00 74.75 88 PHE A N 1
ATOM 672 C CA . PHE A 1 88 ? -17.693 -1.056 19.741 1.00 74.75 88 PHE A CA 1
ATOM 673 C C . PHE A 1 88 ? -17.771 0.287 20.491 1.00 74.75 88 PHE A C 1
ATOM 675 O O . PHE A 1 88 ? -17.338 0.381 21.640 1.00 74.75 88 PHE A O 1
ATOM 682 N N . GLY A 1 89 ? -18.322 1.338 19.874 1.00 80.00 89 GLY A N 1
ATOM 683 C CA . GLY A 1 89 ? -18.458 2.668 20.472 1.00 80.00 89 GLY A CA 1
ATOM 684 C C . GLY A 1 89 ? -17.294 3.633 20.189 1.00 80.00 89 GLY A C 1
ATOM 685 O O . GLY A 1 89 ? -16.241 3.272 19.663 1.00 80.00 89 GLY A O 1
ATOM 686 N N . VAL A 1 90 ? -17.499 4.911 20.537 1.00 83.44 90 VAL A N 1
ATOM 687 C CA . VAL A 1 90 ? -16.648 6.048 20.116 1.00 83.44 90 VAL A CA 1
ATOM 688 C C . VAL A 1 90 ? -15.204 5.955 20.628 1.00 83.44 90 VAL A C 1
ATOM 690 O O . VAL A 1 90 ? -14.269 6.273 19.897 1.00 83.44 90 VAL A O 1
ATOM 693 N N . GLY A 1 91 ? -14.993 5.508 21.871 1.00 81.00 91 GLY A N 1
ATOM 694 C CA . GLY A 1 91 ? -13.648 5.456 22.461 1.00 81.00 91 GLY A CA 1
ATOM 695 C C . GLY A 1 91 ? -12.712 4.483 21.735 1.00 81.00 91 GLY A C 1
ATOM 696 O O . GLY A 1 91 ? -11.548 4.798 21.492 1.00 81.00 91 GLY A O 1
ATOM 697 N N . ILE A 1 92 ? -13.237 3.323 21.330 1.00 81.69 92 ILE A N 1
ATOM 698 C CA . ILE A 1 92 ? -12.489 2.320 20.560 1.00 81.69 92 ILE A CA 1
ATOM 699 C C . ILE A 1 92 ? -12.289 2.798 19.118 1.00 81.69 92 ILE A C 1
ATOM 701 O O . ILE A 1 92 ? -11.206 2.620 18.566 1.00 81.69 92 ILE A O 1
ATOM 705 N N . ALA A 1 93 ? -13.285 3.470 18.537 1.00 81.50 93 ALA A N 1
ATOM 706 C CA . ALA A 1 93 ? -13.219 4.002 17.179 1.00 81.50 93 ALA A CA 1
ATOM 707 C C . ALA A 1 93 ? -12.038 4.947 16.945 1.00 81.50 93 ALA A C 1
ATOM 709 O O . ALA A 1 93 ? -11.289 4.775 15.984 1.00 81.50 93 ALA A O 1
ATOM 710 N N . ILE A 1 94 ? -11.847 5.915 17.846 1.00 84.12 94 ILE A N 1
ATOM 711 C CA . ILE A 1 94 ? -10.758 6.892 17.739 1.00 84.12 94 ILE A CA 1
ATOM 712 C C . ILE A 1 94 ? -9.409 6.178 17.819 1.00 84.12 94 ILE A C 1
ATOM 714 O O . ILE A 1 94 ? -8.547 6.386 16.967 1.00 84.12 94 ILE A O 1
ATOM 718 N N . LYS A 1 95 ? -9.244 5.284 18.801 1.00 86.94 95 LYS A N 1
ATOM 719 C CA . LYS A 1 95 ? -8.017 4.498 18.961 1.00 86.94 95 LYS A CA 1
ATOM 720 C C . LYS A 1 95 ? -7.690 3.707 17.689 1.00 86.94 95 LYS A C 1
ATOM 722 O O . LYS A 1 95 ? -6.559 3.763 17.218 1.00 86.94 95 LYS A O 1
ATOM 727 N N . LYS A 1 96 ? -8.686 3.039 17.101 1.00 82.88 96 LYS A N 1
ATOM 728 C CA . LYS A 1 96 ? -8.522 2.228 15.886 1.00 82.88 96 LYS A CA 1
ATOM 729 C C . LYS A 1 96 ? -8.163 3.058 14.658 1.00 82.88 96 LYS A C 1
ATOM 731 O O . LYS A 1 96 ? -7.321 2.634 13.873 1.00 82.88 96 LYS A O 1
ATOM 736 N N . ALA A 1 97 ? -8.744 4.248 14.513 1.00 84.81 97 ALA A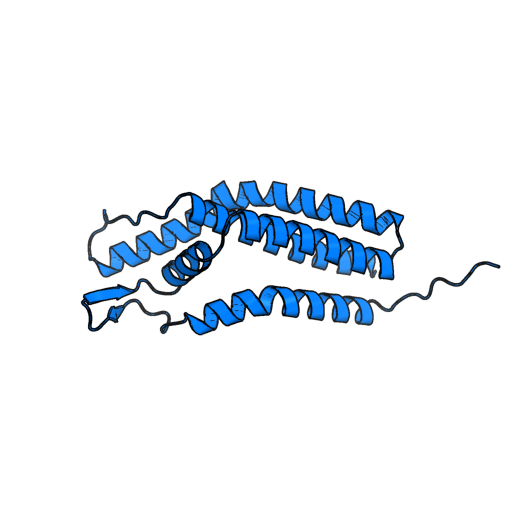 N 1
ATOM 737 C CA . ALA A 1 97 ? -8.391 5.160 13.429 1.00 84.81 97 ALA A CA 1
ATOM 738 C C . ALA A 1 97 ? -6.920 5.616 13.518 1.00 84.81 97 ALA A C 1
ATOM 740 O O . ALA A 1 97 ? -6.221 5.624 12.507 1.00 84.81 97 ALA A O 1
ATOM 741 N N . PHE A 1 98 ? -6.417 5.932 14.718 1.00 87.81 98 PHE A N 1
ATOM 742 C CA . PHE A 1 98 ? -5.003 6.285 14.906 1.00 87.81 98 PHE A CA 1
ATOM 743 C C . PHE A 1 98 ? -4.059 5.094 14.715 1.00 87.81 98 PHE A C 1
ATOM 745 O O . PHE A 1 98 ? -3.010 5.240 14.089 1.00 87.81 98 PHE A O 1
ATOM 752 N N . GLU A 1 99 ? -4.428 3.913 15.214 1.00 86.44 99 GLU A N 1
ATOM 753 C CA . GLU A 1 99 ? -3.656 2.685 14.995 1.00 86.44 99 GLU A CA 1
ATOM 754 C C . GLU A 1 99 ? -3.553 2.349 13.504 1.00 86.44 99 GLU A C 1
ATOM 756 O O . GLU A 1 99 ? -2.473 1.993 13.043 1.00 86.44 99 GLU A O 1
ATOM 761 N N . ALA A 1 100 ? -4.624 2.543 12.729 1.00 86.19 100 ALA A N 1
ATOM 762 C CA . ALA A 1 100 ? -4.606 2.362 11.279 1.00 86.19 100 ALA A CA 1
ATOM 763 C C . ALA A 1 100 ? -3.577 3.275 10.592 1.00 86.19 100 ALA A C 1
ATOM 765 O O . ALA A 1 100 ? -2.805 2.809 9.758 1.00 86.19 100 ALA A O 1
ATOM 766 N N . VAL A 1 101 ? -3.505 4.553 10.978 1.00 87.25 101 VAL A N 1
ATOM 767 C CA . VAL A 1 101 ? -2.485 5.477 10.450 1.00 87.25 101 VAL A CA 1
ATOM 768 C C . VAL A 1 101 ? -1.077 5.035 10.860 1.00 87.25 101 VAL A C 1
ATOM 770 O O . VAL A 1 101 ? -0.177 5.009 10.025 1.00 87.25 101 VAL A O 1
ATOM 773 N N . GLY A 1 102 ? -0.883 4.635 12.121 1.00 87.12 102 GLY A N 1
ATOM 774 C CA . GLY A 1 102 ? 0.409 4.151 12.616 1.00 87.12 102 GLY A CA 1
ATOM 775 C C . GLY A 1 102 ? 0.899 2.894 11.890 1.00 87.12 102 GLY A C 1
ATOM 776 O O . GLY A 1 102 ? 2.065 2.822 11.505 1.00 87.12 102 GLY A O 1
ATOM 777 N N . VAL A 1 103 ? 0.003 1.935 11.639 1.00 86.62 103 VAL A N 1
ATOM 778 C CA . VAL A 1 103 ? 0.282 0.740 10.828 1.00 86.62 103 VAL A CA 1
ATOM 779 C C . VAL A 1 103 ? 0.637 1.142 9.398 1.00 86.62 103 VAL A C 1
ATOM 781 O O . VAL A 1 103 ? 1.639 0.666 8.875 1.00 86.62 103 VAL A O 1
ATOM 784 N N . GLY A 1 104 ? -0.114 2.063 8.790 1.00 87.75 104 GLY A N 1
ATOM 785 C CA . GLY A 1 104 ? 0.184 2.570 7.449 1.00 87.75 104 GLY A CA 1
ATOM 786 C C . GLY A 1 104 ? 1.592 3.156 7.347 1.00 87.75 104 GLY A C 1
ATOM 787 O O . GLY A 1 104 ? 2.362 2.761 6.479 1.00 87.75 104 GLY A O 1
ATOM 788 N N . ILE A 1 105 ? 1.978 4.026 8.281 1.00 89.00 105 ILE A N 1
ATOM 789 C CA . ILE A 1 105 ? 3.324 4.620 8.307 1.00 89.00 105 ILE A CA 1
ATOM 790 C C . ILE A 1 105 ? 4.404 3.549 8.533 1.00 89.00 105 ILE A C 1
ATOM 792 O O . ILE A 1 105 ? 5.435 3.565 7.864 1.00 89.00 105 ILE A O 1
ATOM 796 N N . GLY A 1 106 ? 4.177 2.598 9.444 1.00 88.50 106 GLY A N 1
ATOM 797 C CA . GLY A 1 106 ? 5.135 1.520 9.705 1.00 88.50 106 GLY A CA 1
ATOM 798 C C . GLY A 1 106 ? 5.381 0.637 8.478 1.00 88.50 106 GLY A C 1
ATOM 799 O O . GLY A 1 106 ? 6.526 0.335 8.145 1.00 88.50 106 GLY A O 1
ATOM 800 N N . PHE A 1 107 ? 4.315 0.270 7.765 1.00 88.50 107 PHE A N 1
ATOM 801 C CA . PHE A 1 107 ? 4.411 -0.560 6.565 1.00 88.50 107 PHE A CA 1
ATOM 802 C C . PHE A 1 107 ? 4.797 0.217 5.305 1.00 88.50 107 PHE A C 1
ATOM 804 O O . PHE A 1 107 ? 5.274 -0.405 4.361 1.00 88.50 107 PHE A O 1
ATOM 811 N N . LEU A 1 108 ? 4.699 1.550 5.295 1.00 90.31 108 LEU A N 1
ATOM 812 C CA . LEU A 1 108 ? 5.273 2.380 4.234 1.00 90.31 108 LEU A CA 1
ATOM 813 C C . LEU A 1 108 ? 6.790 2.185 4.141 1.00 90.31 108 LEU A C 1
ATOM 815 O O . LEU A 1 108 ? 7.310 1.997 3.046 1.00 90.31 108 LEU A O 1
ATOM 819 N N . LEU A 1 109 ? 7.493 2.157 5.278 1.00 89.12 109 LEU A N 1
ATOM 820 C CA . LEU A 1 109 ? 8.944 1.927 5.307 1.00 89.12 109 LEU A CA 1
ATOM 821 C C . LEU A 1 109 ? 9.311 0.542 4.756 1.00 89.12 109 LEU A C 1
ATOM 823 O O . LEU A 1 109 ? 10.249 0.410 3.974 1.00 89.12 109 LEU A O 1
ATOM 827 N N . ILE A 1 110 ? 8.528 -0.482 5.110 1.00 85.31 110 ILE A N 1
ATOM 828 C CA . ILE A 1 110 ? 8.669 -1.837 4.553 1.00 85.31 110 ILE A CA 1
ATOM 829 C C . ILE A 1 110 ? 8.391 -1.823 3.043 1.00 85.31 110 ILE A C 1
ATOM 831 O O . ILE A 1 110 ? 9.108 -2.461 2.271 1.00 85.31 110 ILE A O 1
ATOM 835 N N . GLY A 1 111 ? 7.386 -1.055 2.620 1.00 83.00 111 GLY A N 1
ATOM 836 C CA . GLY A 1 111 ? 7.054 -0.815 1.222 1.00 83.00 111 GLY A CA 1
ATOM 837 C C . GLY A 1 111 ? 8.242 -0.265 0.433 1.00 83.00 111 GLY A C 1
ATOM 838 O O . GLY A 1 111 ? 8.591 -0.799 -0.616 1.00 83.00 111 GLY A O 1
ATOM 839 N N . MET A 1 112 ? 8.901 0.756 0.983 1.00 89.69 112 MET A N 1
ATOM 840 C CA . MET A 1 112 ? 10.043 1.424 0.359 1.00 89.69 112 MET A CA 1
ATOM 841 C C . MET A 1 112 ? 11.298 0.548 0.311 1.00 89.69 112 MET A C 1
ATOM 843 O O . MET A 1 112 ? 12.021 0.583 -0.679 1.00 89.69 112 MET A O 1
ATOM 847 N N . TRP A 1 113 ? 11.581 -0.224 1.364 1.00 87.81 113 TRP A N 1
ATOM 848 C CA . TRP A 1 113 ? 12.826 -0.996 1.459 1.00 87.81 113 TRP A CA 1
ATOM 849 C C . TRP A 1 113 ? 12.762 -2.395 0.858 1.00 87.81 113 TRP A C 1
ATOM 851 O O . TRP A 1 113 ? 13.801 -2.927 0.480 1.00 87.81 113 TRP A O 1
ATOM 861 N N . ILE A 1 114 ? 11.581 -3.012 0.812 1.00 82.44 114 ILE A N 1
ATOM 862 C CA . ILE A 1 114 ? 11.449 -4.427 0.446 1.00 82.44 114 ILE A CA 1
ATOM 863 C C . ILE A 1 114 ? 10.496 -4.596 -0.730 1.00 82.44 114 ILE A C 1
ATOM 865 O O . ILE A 1 114 ? 10.877 -5.152 -1.755 1.00 82.44 114 ILE A O 1
ATOM 869 N N . TYR A 1 115 ? 9.260 -4.117 -0.594 1.00 80.94 115 TYR A N 1
ATOM 870 C CA . TYR A 1 115 ? 8.202 -4.433 -1.553 1.00 80.94 115 TYR A CA 1
ATOM 871 C C . TYR A 1 115 ? 8.431 -3.782 -2.921 1.00 80.94 115 TYR A C 1
ATOM 873 O O . TYR A 1 115 ? 8.498 -4.475 -3.932 1.00 80.94 115 TYR A O 1
ATOM 881 N N . THR A 1 116 ? 8.588 -2.458 -2.960 1.00 86.69 116 THR A N 1
ATOM 882 C CA . THR A 1 116 ? 8.770 -1.721 -4.214 1.00 86.69 116 THR A CA 1
ATOM 883 C C . THR A 1 116 ? 10.047 -2.150 -4.947 1.00 86.69 116 THR A C 1
ATOM 885 O O . THR A 1 116 ? 9.943 -2.443 -6.137 1.00 86.69 116 THR A O 1
ATOM 888 N N . PRO A 1 117 ? 11.217 -2.297 -4.285 1.00 85.88 117 PRO A N 1
ATOM 889 C CA . PRO A 1 117 ? 12.412 -2.835 -4.939 1.00 85.88 117 PRO A CA 1
ATOM 890 C C . PRO A 1 117 ? 12.216 -4.230 -5.543 1.00 85.88 117 PRO A C 1
ATOM 892 O O . PRO A 1 117 ? 12.738 -4.498 -6.620 1.00 85.88 117 PRO A O 1
ATOM 895 N N . ALA A 1 118 ? 11.436 -5.109 -4.904 1.00 78.44 118 ALA A N 1
ATOM 896 C CA . ALA A 1 118 ? 11.157 -6.435 -5.453 1.00 78.44 118 ALA A CA 1
ATOM 897 C C . ALA A 1 118 ? 10.340 -6.367 -6.757 1.00 78.44 118 ALA A C 1
ATOM 899 O O . ALA A 1 118 ? 10.622 -7.109 -7.697 1.00 78.44 118 ALA A O 1
ATOM 900 N N . ILE A 1 119 ? 9.378 -5.445 -6.866 1.00 79.69 119 ILE A N 1
ATOM 901 C CA . ILE A 1 119 ? 8.616 -5.255 -8.112 1.00 79.69 119 ILE A CA 1
ATOM 902 C C . ILE A 1 119 ? 9.496 -4.627 -9.196 1.00 79.69 119 ILE A C 1
ATOM 904 O O . ILE A 1 119 ? 9.463 -5.093 -10.332 1.00 79.69 119 ILE A O 1
ATOM 908 N N . VAL A 1 120 ? 10.329 -3.636 -8.851 1.00 86.81 120 VAL A N 1
ATOM 909 C CA . VAL A 1 120 ? 11.312 -3.070 -9.794 1.00 86.81 120 VAL A CA 1
ATOM 910 C C . VAL A 1 120 ? 12.238 -4.170 -10.316 1.00 86.81 120 VAL A C 1
ATOM 912 O O . VAL A 1 120 ? 12.390 -4.297 -11.524 1.00 86.81 120 VAL A O 1
ATOM 915 N N . SER A 1 121 ? 12.760 -5.043 -9.447 1.00 83.44 121 SER A N 1
ATOM 916 C CA . SER A 1 121 ? 13.601 -6.164 -9.895 1.00 83.44 121 SER A CA 1
ATOM 917 C C . SER A 1 121 ? 12.865 -7.137 -10.821 1.00 83.44 121 SER A C 1
ATOM 919 O O . SER A 1 121 ? 13.468 -7.701 -11.728 1.00 83.44 121 SER A O 1
ATOM 921 N N . SER A 1 122 ? 11.554 -7.318 -10.633 1.00 80.56 122 SER A N 1
ATOM 922 C CA . SER A 1 122 ? 10.742 -8.147 -11.527 1.00 80.56 122 SER A CA 1
ATOM 923 C C . SER A 1 122 ? 10.584 -7.502 -12.903 1.00 80.56 122 SER A C 1
ATOM 925 O O . SER A 1 122 ? 10.609 -8.216 -13.902 1.00 80.56 122 SER A O 1
ATOM 927 N N . LEU A 1 123 ? 10.431 -6.176 -12.956 1.00 83.12 123 LEU 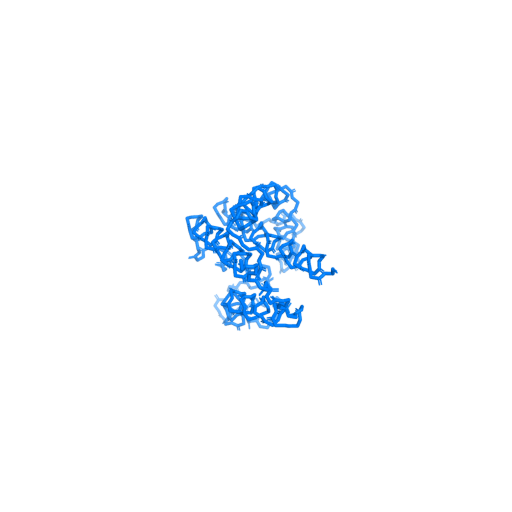A N 1
ATOM 928 C CA . LEU A 1 123 ? 10.371 -5.414 -14.203 1.00 83.12 123 LEU A CA 1
ATOM 929 C C . LEU A 1 123 ? 11.716 -5.442 -14.939 1.00 83.12 123 LEU A C 1
ATOM 931 O O . LEU A 1 123 ? 11.750 -5.683 -16.140 1.00 83.12 123 LEU A O 1
ATOM 935 N N . GLU A 1 124 ? 12.821 -5.242 -14.218 1.00 86.81 124 GLU A N 1
ATOM 936 C CA . GLU A 1 124 ? 14.169 -5.318 -14.788 1.00 86.81 124 GLU A CA 1
ATOM 937 C C . GLU A 1 124 ? 14.470 -6.709 -15.347 1.00 86.81 124 GLU A C 1
ATOM 939 O O . GLU A 1 124 ? 14.988 -6.816 -16.452 1.00 86.81 124 GLU A O 1
ATOM 944 N N . ASN A 1 125 ? 14.109 -7.775 -14.628 1.00 83.81 125 ASN A N 1
ATOM 945 C CA . ASN A 1 125 ? 14.297 -9.141 -15.116 1.00 83.81 125 ASN A CA 1
ATOM 946 C C . ASN A 1 125 ? 13.500 -9.402 -16.402 1.00 83.81 125 ASN A C 1
ATOM 948 O O . ASN A 1 125 ? 14.052 -9.963 -17.343 1.00 83.81 125 ASN A O 1
ATOM 952 N N . ALA A 1 126 ? 12.242 -8.950 -16.462 1.00 81.06 126 ALA A N 1
ATOM 953 C CA . ALA A 1 126 ? 11.423 -9.068 -17.668 1.00 81.06 126 ALA A CA 1
ATOM 954 C C . ALA A 1 126 ? 12.021 -8.279 -18.843 1.00 81.06 126 ALA A C 1
ATOM 956 O O . ALA A 1 126 ? 12.028 -8.759 -19.973 1.00 81.06 126 ALA A O 1
ATOM 957 N N . TYR A 1 127 ? 12.568 -7.087 -18.580 1.00 85.06 127 TYR A N 1
ATOM 958 C CA . TYR A 1 127 ? 13.237 -6.288 -19.603 1.00 85.06 127 TYR A CA 1
ATOM 959 C C . TYR A 1 127 ? 14.492 -6.975 -20.140 1.00 85.06 127 TYR A C 1
ATOM 961 O O . TYR A 1 127 ? 14.629 -7.102 -21.352 1.00 85.06 127 TYR A O 1
ATOM 969 N N . ARG A 1 128 ? 15.370 -7.473 -19.260 1.00 87.31 128 ARG A N 1
ATOM 970 C CA . ARG A 1 128 ? 16.599 -8.191 -19.646 1.00 87.31 128 ARG A CA 1
ATOM 971 C C . ARG A 1 128 ? 16.310 -9.404 -20.517 1.00 87.31 128 ARG A C 1
ATOM 973 O O . ARG A 1 128 ? 16.973 -9.591 -21.531 1.00 87.31 128 ARG A O 1
ATOM 980 N N . GLU A 1 129 ? 15.300 -10.188 -20.143 1.00 85.12 129 GLU A N 1
ATOM 981 C CA . GLU A 1 129 ? 14.860 -11.347 -20.923 1.00 85.12 129 GLU A CA 1
ATOM 982 C C . GLU A 1 129 ? 14.336 -10.933 -22.305 1.00 85.12 129 GLU A C 1
ATOM 984 O O . GLU A 1 129 ? 14.611 -11.596 -23.301 1.00 85.12 129 GLU A O 1
ATOM 989 N N . ALA A 1 130 ? 13.631 -9.806 -22.385 1.00 84.06 130 ALA A N 1
ATOM 990 C CA . ALA A 1 130 ? 13.066 -9.311 -23.631 1.00 84.06 130 ALA A CA 1
ATOM 991 C C . ALA A 1 130 ? 14.105 -8.733 -24.607 1.00 84.06 130 ALA A C 1
ATOM 993 O O . ALA A 1 130 ? 13.928 -8.849 -25.821 1.00 84.06 130 ALA A O 1
ATOM 994 N N . VAL A 1 131 ? 15.165 -8.093 -24.100 1.00 87.25 131 VAL A N 1
ATOM 995 C CA . VAL A 1 131 ? 16.211 -7.470 -24.934 1.00 87.25 131 VAL A CA 1
ATOM 996 C C . VAL A 1 131 ? 17.472 -8.325 -25.105 1.00 87.25 131 VAL A C 1
ATOM 998 O O . VAL A 1 131 ? 18.376 -7.903 -25.822 1.00 87.25 131 VAL A O 1
ATOM 1001 N N . ASP A 1 132 ? 17.524 -9.510 -24.485 1.00 86.12 132 ASP A N 1
ATOM 1002 C CA . ASP A 1 132 ? 18.681 -10.424 -24.486 1.00 86.12 132 ASP A CA 1
ATOM 1003 C C . ASP A 1 132 ? 19.985 -9.738 -24.015 1.00 86.12 132 ASP A C 1
ATOM 1005 O O . ASP A 1 132 ? 21.062 -9.917 -24.585 1.00 86.12 132 ASP A O 1
ATOM 1009 N N . ASP A 1 133 ? 19.881 -8.900 -22.974 1.00 86.44 133 ASP A N 1
ATOM 1010 C CA . ASP A 1 133 ? 21.010 -8.183 -22.360 1.00 86.44 133 ASP A CA 1
ATOM 1011 C C . ASP A 1 133 ? 20.904 -8.202 -20.828 1.00 86.44 133 ASP A C 1
ATOM 1013 O O . ASP A 1 133 ? 20.070 -7.521 -20.230 1.00 86.44 133 ASP A O 1
ATOM 1017 N N . ASP A 1 134 ? 21.804 -8.948 -20.184 1.00 85.12 134 ASP A N 1
ATOM 1018 C CA . ASP A 1 134 ? 21.882 -9.108 -18.726 1.00 85.12 134 ASP A CA 1
ATOM 1019 C C . ASP A 1 134 ? 22.170 -7.801 -17.962 1.00 85.12 134 ASP A C 1
ATOM 1021 O O . ASP A 1 134 ? 21.931 -7.725 -16.752 1.00 85.12 134 ASP A O 1
ATOM 1025 N N . TYR A 1 135 ? 22.694 -6.771 -18.633 1.00 84.88 135 TYR A N 1
ATOM 1026 C CA . TYR A 1 135 ? 23.013 -5.474 -18.029 1.00 84.88 135 TYR A CA 1
ATOM 1027 C C . TYR A 1 135 ? 21.939 -4.417 -18.269 1.00 84.88 135 TYR A C 1
ATOM 1029 O O . TYR A 1 135 ? 22.061 -3.300 -17.760 1.00 84.88 135 TYR A O 1
ATOM 1037 N N . ALA A 1 136 ? 20.879 -4.756 -19.001 1.00 84.25 136 ALA A N 1
ATOM 1038 C CA . ALA A 1 136 ? 19.775 -3.850 -19.241 1.00 84.25 136 ALA A CA 1
ATOM 1039 C C . ALA A 1 136 ? 19.057 -3.501 -17.921 1.00 84.25 136 ALA A C 1
ATOM 1041 O O . ALA A 1 136 ? 18.838 -4.350 -17.049 1.00 84.25 136 ALA A O 1
ATOM 1042 N N . THR A 1 137 ? 18.705 -2.227 -17.755 1.00 84.12 137 THR A N 1
ATOM 1043 C CA . THR A 1 137 ? 18.038 -1.695 -16.555 1.00 84.12 137 THR A CA 1
ATOM 1044 C C . THR A 1 137 ? 16.840 -0.851 -16.946 1.00 84.12 137 THR A C 1
ATOM 1046 O O . THR A 1 137 ? 16.860 -0.202 -17.993 1.00 84.12 137 THR A O 1
ATOM 1049 N N . VAL A 1 138 ? 15.836 -0.804 -16.072 1.00 83.00 138 VAL A N 1
ATOM 1050 C CA . VAL A 1 138 ? 14.646 0.032 -16.250 1.00 83.00 138 VAL A CA 1
ATOM 1051 C C . VAL A 1 138 ? 14.653 1.133 -15.201 1.00 83.00 138 VAL A C 1
ATOM 1053 O O . VAL A 1 138 ? 14.772 0.865 -14.008 1.00 83.00 138 VAL A O 1
ATOM 1056 N N . GLU A 1 139 ? 14.506 2.382 -15.635 1.00 85.31 139 GLU A N 1
ATOM 1057 C CA . GLU A 1 139 ? 14.383 3.516 -14.724 1.00 85.31 139 GLU A CA 1
ATOM 1058 C C . GLU A 1 139 ? 12.908 3.743 -14.377 1.00 85.31 139 GLU A C 1
ATOM 1060 O O . GLU A 1 139 ? 12.094 4.094 -15.233 1.00 85.31 139 GLU A O 1
ATOM 1065 N N . VAL A 1 140 ? 12.554 3.543 -13.106 1.00 85.75 140 VAL A N 1
ATOM 1066 C CA . VAL A 1 140 ? 11.230 3.884 -12.575 1.00 85.75 140 VAL A CA 1
ATOM 1067 C C . VAL A 1 140 ? 11.349 5.188 -11.800 1.00 85.75 140 VAL A C 1
ATOM 1069 O O . VAL A 1 140 ? 12.157 5.302 -10.884 1.00 85.75 140 VAL A O 1
ATOM 1072 N N . LEU A 1 141 ? 10.517 6.172 -12.143 1.00 89.56 141 LEU A N 1
ATOM 1073 C CA . LEU A 1 141 ? 10.535 7.480 -11.494 1.00 89.56 141 LEU A CA 1
ATOM 1074 C C . LEU A 1 141 ? 10.267 7.361 -9.980 1.00 89.56 141 LEU A C 1
ATOM 1076 O O . LEU A 1 141 ? 9.291 6.729 -9.565 1.00 89.56 141 LEU A O 1
ATOM 1080 N N . ASP A 1 142 ? 11.058 8.060 -9.159 1.00 87.81 142 ASP A N 1
ATOM 1081 C CA . ASP A 1 142 ? 10.973 8.028 -7.686 1.00 87.81 142 ASP A CA 1
ATOM 1082 C C . ASP A 1 142 ? 9.552 8.251 -7.142 1.00 87.81 142 ASP A C 1
ATOM 1084 O O . ASP A 1 142 ? 9.117 7.598 -6.190 1.00 87.81 142 ASP A O 1
ATOM 1088 N N . GLY A 1 143 ? 8.788 9.159 -7.760 1.00 86.94 143 GLY A N 1
ATOM 1089 C CA . GLY A 1 143 ? 7.401 9.430 -7.369 1.00 86.94 143 GLY A CA 1
ATOM 1090 C C . GLY A 1 143 ? 6.482 8.215 -7.538 1.00 86.94 143 GLY A C 1
ATOM 1091 O O . GLY A 1 143 ? 5.610 7.973 -6.705 1.00 86.94 143 GLY A O 1
ATOM 1092 N N . VAL A 1 144 ? 6.715 7.411 -8.574 1.00 88.50 144 VAL A N 1
ATOM 1093 C CA . VAL A 1 144 ? 5.962 6.184 -8.862 1.00 88.50 144 VAL A CA 1
ATOM 1094 C C . VAL A 1 144 ? 6.364 5.075 -7.884 1.00 88.50 144 VAL A C 1
ATOM 1096 O O . VAL A 1 144 ? 5.502 4.375 -7.347 1.00 88.50 144 VAL A O 1
ATOM 1099 N N . MET A 1 145 ? 7.655 4.966 -7.560 1.00 90.12 145 MET A N 1
ATOM 1100 C CA . MET A 1 145 ? 8.145 4.056 -6.517 1.00 90.12 145 MET A CA 1
ATOM 1101 C C . MET A 1 145 ? 7.558 4.393 -5.136 1.00 90.12 145 MET A C 1
ATOM 1103 O O . MET A 1 145 ? 7.172 3.508 -4.360 1.00 90.12 145 MET A O 1
ATOM 1107 N N . PHE A 1 146 ? 7.437 5.682 -4.823 1.00 91.88 146 PHE A N 1
ATOM 1108 C CA . PHE A 1 146 ? 6.796 6.130 -3.593 1.00 91.88 146 PHE A CA 1
ATOM 1109 C C . PHE A 1 146 ? 5.299 5.780 -3.569 1.00 91.88 146 PHE A C 1
ATOM 1111 O O . PHE A 1 146 ? 4.811 5.243 -2.573 1.00 91.88 146 PHE A O 1
ATOM 1118 N N . ASN A 1 147 ? 4.585 5.995 -4.677 1.00 90.69 147 ASN A N 1
ATOM 1119 C CA . ASN A 1 147 ? 3.178 5.614 -4.831 1.00 90.69 147 ASN A CA 1
ATOM 1120 C C . ASN A 1 147 ? 2.948 4.106 -4.630 1.00 90.69 147 ASN A C 1
ATOM 1122 O O . ASN A 1 147 ? 2.048 3.719 -3.884 1.00 90.69 147 ASN A O 1
ATOM 1126 N N . SER A 1 148 ? 3.803 3.263 -5.217 1.00 88.69 148 SER A N 1
ATOM 1127 C CA . SER A 1 148 ? 3.809 1.806 -5.011 1.00 88.69 148 SER A CA 1
ATOM 1128 C C . SER A 1 148 ? 3.900 1.440 -3.522 1.00 88.69 148 SER A C 1
ATOM 1130 O O . SER A 1 148 ? 3.101 0.663 -2.991 1.00 88.69 148 SER A O 1
ATOM 1132 N N . SER A 1 149 ? 4.827 2.082 -2.808 1.00 91.31 149 SER A N 1
ATOM 1133 C CA . SER A 1 149 ? 5.041 1.858 -1.374 1.00 91.31 149 SER A CA 1
ATOM 1134 C C . SER A 1 149 ? 3.842 2.312 -0.528 1.00 91.31 149 SER A C 1
ATOM 1136 O O . SER A 1 149 ? 3.463 1.646 0.438 1.00 91.31 149 SER A O 1
ATOM 1138 N N . MET A 1 150 ? 3.209 3.425 -0.908 1.00 90.25 150 MET A N 1
ATOM 1139 C CA . MET A 1 150 ? 1.993 3.933 -0.269 1.00 90.25 150 MET A CA 1
ATOM 1140 C C . MET A 1 150 ? 0.790 3.012 -0.497 1.00 90.25 150 MET A C 1
ATOM 1142 O O . MET A 1 150 ? 0.022 2.771 0.437 1.00 90.25 150 MET A O 1
ATOM 1146 N N . LEU A 1 151 ? 0.633 2.458 -1.703 1.00 87.69 151 LEU A N 1
ATOM 1147 C CA . LEU A 1 151 ? -0.406 1.470 -1.990 1.00 87.69 151 LEU A CA 1
ATOM 1148 C C . LEU A 1 151 ? -0.236 0.231 -1.105 1.00 87.69 151 LEU A C 1
ATOM 1150 O O . LEU A 1 151 ? -1.200 -0.208 -0.478 1.00 87.69 151 LEU A O 1
ATOM 1154 N N . PHE A 1 152 ? 0.987 -0.296 -1.007 1.00 86.94 152 PHE A N 1
ATOM 1155 C CA . PHE A 1 152 ? 1.296 -1.426 -0.131 1.00 86.94 152 PHE A CA 1
ATOM 1156 C C . PHE A 1 152 ? 0.913 -1.139 1.327 1.00 86.94 152 PHE A C 1
ATOM 1158 O O . PHE A 1 152 ? 0.210 -1.931 1.955 1.00 86.94 152 PHE A O 1
ATOM 1165 N N . ALA A 1 153 ? 1.297 0.028 1.851 1.00 87.12 153 ALA A N 1
ATOM 1166 C CA . ALA A 1 153 ? 0.928 0.449 3.199 1.00 87.12 153 ALA A CA 1
ATOM 1167 C C . ALA A 1 153 ? -0.595 0.460 3.416 1.00 87.12 153 ALA A C 1
ATOM 1169 O O . ALA A 1 153 ? -1.083 -0.051 4.425 1.00 87.12 153 ALA A O 1
ATOM 1170 N N . ILE A 1 154 ? -1.358 0.996 2.459 1.00 87.38 154 ILE A N 1
ATOM 1171 C CA . ILE A 1 154 ? -2.825 1.041 2.525 1.00 87.38 154 ILE A CA 1
ATOM 1172 C C . ILE A 1 154 ? -3.413 -0.374 2.530 1.00 87.38 154 ILE A C 1
ATOM 1174 O O . ILE A 1 154 ? -4.274 -0.671 3.358 1.00 87.38 154 ILE A O 1
ATOM 1178 N N . VAL A 1 155 ? -2.924 -1.273 1.671 1.00 84.56 155 VAL A N 1
ATOM 1179 C CA . VAL A 1 155 ? -3.346 -2.685 1.651 1.00 84.56 155 VAL A CA 1
ATOM 1180 C C . VAL A 1 155 ? -3.142 -3.336 3.019 1.00 84.56 155 VAL A C 1
ATOM 1182 O O . VAL A 1 155 ? -4.058 -3.972 3.547 1.00 84.56 155 VAL A O 1
ATOM 1185 N N . VAL A 1 156 ? -1.978 -3.131 3.639 1.00 83.88 156 VAL A N 1
ATOM 1186 C CA . VAL A 1 156 ? -1.684 -3.708 4.955 1.00 83.88 156 VAL A CA 1
ATOM 1187 C C . VAL A 1 156 ? -2.578 -3.129 6.050 1.00 83.88 156 VAL A C 1
ATOM 1189 O O . VAL A 1 156 ? -3.024 -3.881 6.914 1.00 83.88 156 VAL A O 1
ATOM 1192 N N . VAL A 1 157 ? -2.910 -1.834 6.011 1.00 86.62 157 VAL A N 1
ATOM 1193 C CA . VAL A 1 157 ? -3.867 -1.229 6.955 1.00 86.62 157 VAL A CA 1
ATOM 1194 C C . VAL A 1 157 ? -5.213 -1.948 6.911 1.00 86.62 157 VAL A C 1
ATOM 1196 O O . VAL A 1 157 ? -5.763 -2.300 7.958 1.00 86.62 157 VAL A O 1
ATOM 1199 N N . TRP A 1 158 ? -5.720 -2.224 5.710 1.00 81.31 158 TRP A N 1
ATOM 1200 C CA . TRP A 1 158 ? -6.971 -2.953 5.541 1.00 81.31 158 TRP A CA 1
ATOM 1201 C C . TRP A 1 158 ? -6.867 -4.397 6.034 1.00 81.31 158 TRP A C 1
ATOM 1203 O O . TRP A 1 158 ? -7.739 -4.832 6.791 1.00 81.31 158 TRP A O 1
ATOM 1213 N N . ILE A 1 159 ? -5.801 -5.126 5.686 1.00 81.00 159 ILE A N 1
ATOM 1214 C CA . ILE A 1 159 ? -5.585 -6.506 6.158 1.00 81.00 159 ILE A CA 1
ATOM 1215 C C . ILE A 1 159 ? -5.477 -6.552 7.686 1.00 81.00 159 ILE A C 1
ATOM 1217 O O . ILE A 1 159 ? -6.119 -7.382 8.330 1.00 81.00 159 ILE A O 1
ATOM 1221 N N . ASN A 1 160 ? -4.708 -5.643 8.287 1.00 79.19 160 ASN A N 1
ATOM 1222 C CA . ASN A 1 160 ? -4.570 -5.557 9.735 1.00 79.19 160 ASN A CA 1
ATOM 1223 C C . ASN A 1 160 ? -5.925 -5.291 10.399 1.00 79.19 160 ASN A C 1
ATOM 1225 O O . ASN A 1 160 ? -6.279 -5.964 11.369 1.00 79.19 160 ASN A O 1
ATOM 1229 N N . PHE A 1 161 ? -6.721 -4.376 9.834 1.00 76.62 161 PHE A N 1
ATOM 1230 C CA . PHE A 1 161 ? -8.068 -4.139 10.329 1.00 76.62 161 PHE A CA 1
ATOM 1231 C C . PHE A 1 161 ? -8.936 -5.397 10.235 1.00 76.62 161 PHE A C 1
ATOM 1233 O O . PHE A 1 161 ? -9.611 -5.692 11.213 1.00 76.62 161 PHE A O 1
ATOM 1240 N N . LEU A 1 162 ? -8.887 -6.183 9.149 1.00 72.69 162 LEU A N 1
ATOM 1241 C CA . LEU A 1 162 ? -9.631 -7.453 9.035 1.00 72.69 162 LEU A CA 1
ATOM 1242 C C . LEU A 1 162 ? -9.259 -8.451 10.134 1.00 72.69 162 LEU A C 1
ATOM 1244 O O . LEU A 1 162 ? -10.128 -9.061 10.758 1.00 72.69 162 LEU A O 1
ATOM 1248 N N . LEU A 1 163 ? -7.960 -8.647 10.352 1.00 68.94 163 LEU A N 1
ATOM 1249 C CA . LEU A 1 163 ? -7.461 -9.623 11.318 1.00 68.94 163 LEU A CA 1
ATOM 1250 C C . LEU A 1 163 ? -7.873 -9.246 12.741 1.00 68.94 163 LEU A C 1
ATOM 1252 O O . LEU A 1 163 ? -8.310 -10.090 13.525 1.00 68.94 163 LEU A O 1
ATOM 1256 N N . GLU A 1 164 ? -7.784 -7.961 13.066 1.00 68.56 164 GLU A N 1
ATOM 1257 C CA . GLU A 1 164 ? -8.181 -7.459 14.372 1.00 68.56 164 GLU A CA 1
ATOM 1258 C C . GLU A 1 164 ? -9.700 -7.472 14.569 1.00 68.56 164 GLU A C 1
ATOM 1260 O O . GLU A 1 164 ? -10.199 -7.836 15.632 1.00 68.56 164 GLU A O 1
ATOM 1265 N N . SER A 1 165 ? -10.434 -7.169 13.508 1.00 62.44 165 SER A N 1
ATOM 1266 C CA . SER A 1 165 ? -11.883 -7.288 13.398 1.00 62.44 165 SER A CA 1
ATOM 1267 C C . SER A 1 165 ? -12.366 -8.707 13.746 1.00 62.44 165 SER A C 1
ATOM 1269 O O . SER A 1 165 ? -13.271 -8.877 14.564 1.00 62.44 165 SER A O 1
ATOM 1271 N N . VAL A 1 166 ? -11.713 -9.747 13.215 1.00 64.06 166 VAL A N 1
ATOM 1272 C CA . VAL A 1 166 ? -11.999 -11.154 13.564 1.00 64.06 166 VAL A CA 1
ATOM 1273 C C . VAL A 1 166 ? -11.682 -11.459 15.032 1.00 64.06 166 VAL A C 1
ATOM 1275 O O . VAL A 1 166 ? -12.388 -12.247 15.663 1.00 64.06 166 VAL A O 1
ATOM 1278 N N . ARG A 1 167 ? -10.633 -10.847 15.593 1.00 61.19 167 ARG A N 1
ATOM 1279 C CA . ARG A 1 167 ? -10.241 -11.035 16.997 1.00 61.19 167 ARG A CA 1
ATOM 1280 C C . ARG A 1 167 ? -11.230 -10.394 17.971 1.00 61.19 167 ARG A C 1
ATOM 1282 O O . ARG A 1 167 ? -11.507 -11.000 18.995 1.00 61.19 167 ARG A O 1
ATOM 1289 N N . LEU A 1 168 ? -11.733 -9.199 17.663 1.00 60.84 168 LEU A N 1
ATOM 1290 C CA . LEU A 1 168 ? -12.676 -8.456 18.510 1.00 60.84 168 LEU A CA 1
ATOM 1291 C C . LEU A 1 168 ? -14.112 -8.996 18.444 1.00 60.84 168 LEU A C 1
ATOM 1293 O O . LEU A 1 168 ? -14.902 -8.726 19.341 1.00 60.84 168 LEU A O 1
ATOM 1297 N N . GLY A 1 169 ? -14.458 -9.733 17.384 1.00 53.34 169 GLY A N 1
ATOM 1298 C CA . GLY A 1 169 ? -15.746 -10.421 17.270 1.00 53.34 169 GLY A CA 1
ATOM 1299 C C . GLY A 1 169 ? -15.845 -11.732 18.066 1.00 53.34 169 GLY A C 1
ATOM 1300 O O . GLY A 1 169 ? -16.931 -12.298 18.148 1.00 53.34 169 GLY A O 1
ATOM 1301 N N . ARG A 1 170 ? -14.741 -12.243 18.622 1.00 45.84 170 ARG A N 1
ATOM 1302 C CA . ARG A 1 170 ? -14.753 -13.385 19.551 1.00 45.84 170 ARG A CA 1
ATOM 1303 C C . ARG A 1 170 ? -14.973 -12.907 20.978 1.00 45.84 170 ARG A C 1
ATOM 1305 O O . ARG A 1 170 ? -15.698 -13.622 21.700 1.00 45.84 170 ARG A O 1
#

pLDDT: mean 75.42, std 13.97, range [31.73, 91.88]

Secondary structure (DSSP, 8-state):
---------HHHHHHHHHHHHHHHHHHHHHHHHHS---SS-EE-TTSPEE-THHH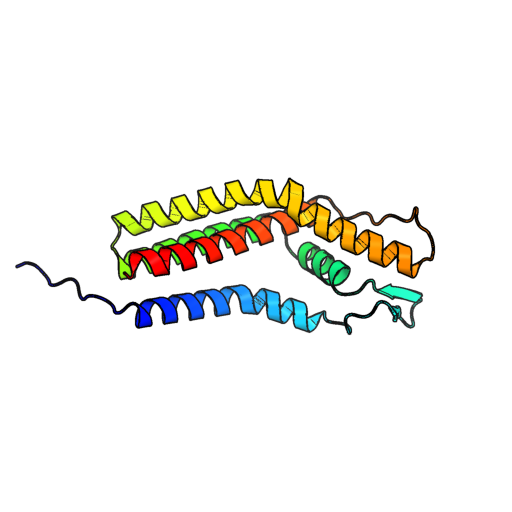HHHHHHHTS-HHHHHHHHHHHHHHHHHHHHHHH-HHHHHHHHHHHHHHHHHHHHHIIIIIHHHHHHHHHHHHHHHHT-TT------HHHHHHHHHHHHHHHHHHHHHHHHHHHT-

Foldseek 3Di:
DDDPPPLPALVVLVVLLVVVVCVLCVVVVVQLVVQQPPQDWDADPVRDTDLGSLVSLLVSLVVDFPVNLVVLLLVLLVSLLVSCCVRPNNVRSVVLSVVLNVQLVVQLVVLLPPVLVVSLVSSQVSVCVVVVHPPDHDDRDPRSSSSSSSVRSSVVSSVVSSVVSVVVSD

Sequence (170 aa):
MAGTASTESVKTFLLRYCIGFVAFFSVPAVIFMLFDHTGEVFVEEGGELHLGPAQTYFETMAMFTPFTFVAFMGLSALAIGLVSWLTFGVGIAIKKAFEAVGVGIGFLLIGMWIYTPAIVSSLENAYREAVDDDYATVEVLDGVMFNSSMLFAIVVVWINFLLESVRLGR